Protein AF-A0A3N5V3F8-F1 (afdb_monomer_lite)

Radius of gyration: 26.57 Å; chains: 1; bounding box: 82×44×64 Å

Secondary structure (DSSP, 8-state):
-------------PPPPP-PPPPTTSPPSS--TT--HHHHHHSSS--HHHHHHHHHT-HHHHHHHHHH-PPP-HHHHHHHHHHHHHH-HHHHHHHEEEPPPBSTTSBPPPPPHHHHT-SS--HHHHHHHHHHHHHHHHTTTSEEE-HHHHHHHHHHHHH-

Structure (mmCIF, N/CA/C/O backbone):
data_AF-A0A3N5V3F8-F1
#
_entry.id   AF-A0A3N5V3F8-F1
#
loop_
_atom_site.group_PDB
_atom_site.id
_atom_site.type_symbol
_atom_site.label_atom_id
_atom_site.label_alt_id
_atom_site.label_comp_id
_atom_site.label_asym_id
_atom_site.label_entity_id
_atom_site.label_seq_id
_atom_site.pdbx_PDB_ins_code
_atom_site.Cartn_x
_atom_site.Cartn_y
_atom_site.Cartn_z
_atom_site.occupancy
_atom_site.B_iso_or_equiv
_atom_site.auth_seq_id
_atom_site.auth_comp_id
_atom_site.auth_asym_id
_atom_site.auth_atom_id
_atom_site.pdbx_PDB_model_num
ATOM 1 N N . MET A 1 1 ? 59.229 22.874 -29.370 1.00 43.41 1 MET A N 1
ATOM 2 C CA . MET A 1 1 ? 58.098 22.300 -30.135 1.00 43.41 1 MET A CA 1
ATOM 3 C C . MET A 1 1 ? 58.359 20.816 -30.329 1.00 43.41 1 MET A C 1
ATOM 5 O O . MET A 1 1 ? 59.390 20.480 -30.888 1.00 43.41 1 MET A O 1
ATOM 9 N N . GLY A 1 2 ? 57.500 19.938 -29.810 1.00 40.12 2 GLY A N 1
ATOM 10 C CA . GLY A 1 2 ? 57.683 18.487 -29.938 1.00 40.12 2 GLY A CA 1
ATOM 11 C C . GLY A 1 2 ? 56.744 17.704 -29.026 1.00 40.12 2 GLY A C 1
ATOM 12 O O . GLY A 1 2 ? 57.189 17.063 -28.080 1.00 40.12 2 GLY A O 1
ATOM 13 N N . SER A 1 3 ? 55.436 17.820 -29.268 1.00 47.38 3 SER A N 1
ATOM 14 C CA . SER A 1 3 ? 54.410 17.042 -28.568 1.00 47.38 3 SER A CA 1
ATOM 15 C C . SER A 1 3 ? 54.539 15.567 -28.960 1.00 47.38 3 SER A C 1
ATOM 17 O O . SER A 1 3 ? 54.379 15.223 -30.130 1.00 47.38 3 SER A O 1
ATOM 19 N N . LYS A 1 4 ? 54.851 14.687 -28.002 1.00 47.50 4 LYS A N 1
ATOM 20 C CA . LYS A 1 4 ? 54.784 13.234 -28.211 1.00 47.50 4 LYS A CA 1
ATOM 21 C C . LYS A 1 4 ? 53.318 12.806 -28.140 1.00 47.50 4 LYS A C 1
ATOM 23 O O . LYS A 1 4 ? 52.778 12.597 -27.055 1.00 47.50 4 LYS A O 1
ATOM 28 N N . ALA A 1 5 ? 52.682 12.691 -29.302 1.00 48.44 5 ALA A N 1
ATOM 29 C CA . ALA A 1 5 ? 51.372 12.073 -29.435 1.00 48.44 5 ALA A CA 1
ATOM 30 C C . ALA A 1 5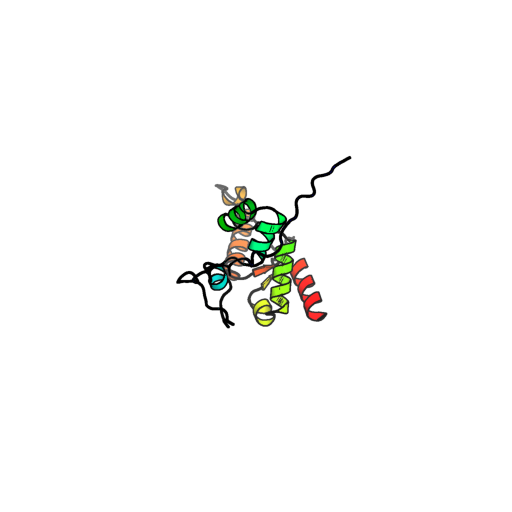 ? 51.466 10.591 -29.033 1.00 48.44 5 ALA A C 1
ATOM 32 O O . ALA A 1 5 ? 52.203 9.816 -29.642 1.00 48.44 5 ALA A O 1
ATOM 33 N N . ARG A 1 6 ? 50.735 10.197 -27.986 1.00 48.25 6 ARG A N 1
ATOM 34 C CA . ARG A 1 6 ? 50.491 8.786 -27.672 1.00 48.25 6 ARG A CA 1
ATOM 35 C C . ARG A 1 6 ? 49.487 8.258 -28.692 1.00 48.25 6 ARG A C 1
ATOM 37 O O . ARG A 1 6 ? 48.324 8.648 -28.655 1.00 48.25 6 ARG A O 1
ATOM 44 N N . SER A 1 7 ? 49.935 7.398 -29.601 1.00 43.69 7 SER A N 1
ATOM 45 C CA . SER A 1 7 ? 49.049 6.645 -30.483 1.00 43.69 7 SER A CA 1
ATOM 46 C C . SER A 1 7 ? 48.257 5.635 -29.650 1.00 43.69 7 SER A C 1
ATOM 48 O O . SER A 1 7 ? 48.820 4.785 -28.965 1.00 43.69 7 SER A O 1
ATOM 50 N N . TRP A 1 8 ? 46.932 5.741 -29.674 1.00 42.78 8 TRP A N 1
ATOM 51 C CA . TRP A 1 8 ? 46.052 4.683 -29.188 1.00 42.78 8 TRP A CA 1
ATOM 52 C C . TRP A 1 8 ? 45.801 3.727 -30.354 1.00 42.78 8 TRP A C 1
ATOM 54 O O . TRP A 1 8 ? 45.082 4.065 -31.291 1.00 42.78 8 TRP A O 1
ATOM 64 N N . SER A 1 9 ? 46.422 2.543 -30.332 1.00 50.03 9 SER A N 1
ATOM 65 C CA . SER A 1 9 ? 46.082 1.476 -31.274 1.00 50.03 9 SER A CA 1
ATOM 66 C C . SER A 1 9 ? 44.738 0.868 -30.868 1.00 50.03 9 SER A C 1
ATOM 68 O O . SER A 1 9 ? 44.652 0.063 -29.939 1.00 50.03 9 SER A O 1
ATOM 70 N N . SER A 1 10 ? 43.676 1.271 -31.556 1.00 56.19 10 SER A N 1
ATOM 71 C CA . SER A 1 10 ? 42.358 0.650 -31.447 1.00 56.19 10 SER A CA 1
ATOM 72 C C . SER A 1 10 ? 42.359 -0.674 -32.220 1.00 56.19 10 SER A C 1
ATOM 74 O O . SER A 1 10 ? 42.188 -0.671 -33.434 1.00 56.19 10 SER A O 1
ATOM 76 N N . SER A 1 11 ? 42.631 -1.800 -31.550 1.00 54.31 11 SER A N 1
ATOM 77 C CA . SER A 1 11 ? 42.382 -3.154 -32.094 1.00 54.31 11 SER A CA 1
ATOM 78 C C . SER A 1 11 ? 42.469 -4.282 -31.053 1.00 54.31 11 SER A C 1
ATOM 80 O O . SER A 1 11 ? 42.844 -5.405 -31.371 1.00 54.31 11 SER A O 1
ATOM 82 N N . ALA A 1 12 ? 42.079 -4.035 -29.801 1.00 53.12 12 ALA A N 1
ATOM 83 C CA . ALA A 1 12 ? 41.771 -5.133 -28.885 1.00 53.12 12 ALA A CA 1
ATOM 84 C C . ALA A 1 12 ? 40.254 -5.339 -28.887 1.00 53.12 12 ALA A C 1
ATOM 86 O O . ALA A 1 12 ? 39.516 -4.638 -28.194 1.00 53.12 12 ALA A O 1
ATOM 87 N N . SER A 1 13 ? 39.778 -6.278 -29.705 1.00 57.41 13 SER A N 1
ATOM 88 C CA . SER A 1 13 ? 38.433 -6.837 -29.578 1.00 57.41 13 SER A CA 1
ATOM 89 C C . SER A 1 13 ? 38.221 -7.233 -28.116 1.00 57.41 13 SER A C 1
ATOM 91 O O . SER A 1 13 ? 38.910 -8.129 -27.623 1.00 57.41 13 SER A O 1
ATOM 93 N N . ARG A 1 14 ? 37.317 -6.540 -27.403 1.00 58.69 14 ARG A N 1
ATOM 94 C CA . ARG A 1 14 ? 36.932 -6.932 -26.039 1.00 58.69 14 ARG A CA 1
ATOM 95 C C . ARG A 1 14 ? 36.552 -8.414 -26.100 1.00 58.69 14 ARG A C 1
ATOM 97 O O . ARG A 1 14 ? 35.743 -8.764 -26.963 1.00 58.69 14 ARG A O 1
ATOM 104 N N . PRO A 1 15 ? 37.122 -9.283 -25.246 1.00 57.19 15 PRO A N 1
ATOM 105 C CA . PRO A 1 15 ? 36.674 -10.664 -25.195 1.00 57.19 15 PRO A CA 1
ATOM 106 C C . PRO A 1 15 ? 35.159 -10.660 -24.957 1.00 57.19 15 PRO A C 1
ATOM 108 O O . PRO A 1 15 ? 34.680 -9.792 -24.211 1.00 57.19 15 PRO A O 1
ATOM 111 N N . PRO A 1 16 ? 34.394 -11.567 -25.594 1.00 57.66 16 PRO A N 1
ATOM 112 C CA . PRO A 1 16 ? 32.984 -11.704 -25.276 1.00 57.66 16 PRO A CA 1
ATOM 113 C C . PRO A 1 16 ? 32.891 -11.877 -23.765 1.00 57.66 16 PRO A C 1
ATOM 115 O O . PRO A 1 16 ? 33.546 -12.748 -23.188 1.00 57.66 16 PRO A O 1
ATOM 118 N N . SER A 1 17 ? 32.146 -10.981 -23.119 1.00 58.47 17 SER A N 1
ATOM 119 C CA . SER A 1 17 ? 31.874 -11.079 -21.691 1.00 58.47 17 SER A CA 1
ATOM 120 C C . SER A 1 17 ? 31.420 -12.507 -21.405 1.00 58.47 17 SER A C 1
ATOM 122 O O . SER A 1 17 ? 30.574 -13.002 -22.162 1.00 58.47 17 SER A O 1
ATOM 124 N N . PRO A 1 18 ? 31.966 -13.179 -20.375 1.00 52.62 18 PRO A N 1
ATOM 125 C CA . PRO A 1 18 ? 31.558 -14.539 -20.067 1.00 52.62 18 PRO A CA 1
ATOM 126 C C . PRO A 1 18 ? 30.036 -14.550 -19.972 1.00 52.62 18 PRO A C 1
ATOM 128 O O . PRO A 1 18 ? 29.457 -13.704 -19.283 1.00 52.62 18 PRO A O 1
ATOM 131 N N . ARG A 1 19 ? 29.387 -15.455 -20.720 1.00 56.12 19 ARG A N 1
ATOM 132 C CA . ARG A 1 19 ? 27.964 -15.734 -20.524 1.00 56.12 19 ARG A CA 1
ATOM 133 C C . ARG A 1 19 ? 27.828 -16.046 -19.042 1.00 56.12 19 ARG A C 1
ATOM 135 O O . ARG A 1 19 ? 28.340 -17.070 -18.597 1.00 56.12 19 ARG A O 1
ATOM 142 N N . ARG A 1 20 ? 27.234 -15.126 -18.276 1.00 59.34 20 ARG A N 1
ATOM 143 C CA . ARG A 1 20 ? 26.889 -15.400 -16.885 1.00 59.34 20 ARG A CA 1
ATOM 144 C C . ARG A 1 20 ? 26.013 -16.636 -16.943 1.00 59.34 20 ARG A C 1
ATOM 146 O O . ARG A 1 20 ? 24.973 -16.607 -17.599 1.00 59.34 20 ARG A O 1
ATOM 153 N N . THR A 1 21 ? 26.468 -17.724 -16.340 1.00 54.41 21 THR A N 1
ATOM 154 C CA . THR A 1 21 ? 25.582 -18.835 -16.030 1.00 54.41 21 THR A CA 1
ATOM 155 C C . THR A 1 21 ? 24.415 -18.219 -15.259 1.00 54.41 21 THR A C 1
ATOM 157 O O . THR A 1 21 ? 24.680 -17.499 -14.288 1.00 54.41 21 THR A O 1
ATOM 160 N N . PRO A 1 22 ? 23.156 -18.381 -15.711 1.00 57.03 22 PRO A N 1
ATOM 161 C CA . PRO A 1 22 ? 22.028 -17.962 -14.896 1.00 57.03 22 PRO A CA 1
ATOM 162 C C . PRO A 1 22 ? 22.186 -18.633 -13.532 1.00 57.03 22 PRO A C 1
ATOM 164 O O . PRO A 1 22 ? 22.604 -19.794 -13.456 1.00 57.03 22 PRO A O 1
ATOM 167 N N . MET A 1 23 ? 21.955 -17.880 -12.456 1.00 59.41 23 MET A N 1
ATOM 168 C CA . MET A 1 23 ? 21.925 -18.498 -11.135 1.00 59.41 23 MET A CA 1
ATOM 169 C C . MET A 1 23 ? 20.836 -19.581 -11.158 1.00 59.41 23 MET A C 1
ATOM 171 O O . MET A 1 23 ? 19.852 -19.411 -11.882 1.00 59.41 23 MET A O 1
ATOM 175 N N . PRO A 1 24 ? 21.022 -20.702 -10.439 1.00 60.44 24 PRO A N 1
ATOM 176 C CA . PRO A 1 24 ? 20.167 -21.885 -10.568 1.00 60.44 24 PRO A CA 1
ATOM 177 C C . PRO A 1 24 ? 18.666 -21.598 -10.390 1.00 60.44 24 PRO A C 1
ATOM 179 O O . PRO A 1 24 ? 17.855 -22.316 -10.963 1.00 60.44 24 PRO A O 1
ATOM 182 N N . ASP A 1 25 ? 18.318 -20.503 -9.706 1.00 73.75 25 ASP A N 1
ATOM 183 C CA . ASP A 1 25 ? 16.942 -20.128 -9.372 1.00 73.75 25 ASP A CA 1
ATOM 184 C C . ASP A 1 25 ? 16.411 -18.910 -10.161 1.00 73.75 25 ASP A C 1
ATOM 186 O O . ASP A 1 25 ? 15.338 -18.388 -9.861 1.00 73.75 25 ASP A O 1
ATOM 190 N N . THR A 1 26 ? 17.141 -18.404 -11.165 1.00 77.25 26 THR A N 1
ATOM 191 C CA . THR A 1 26 ? 16.640 -17.303 -12.007 1.00 77.25 26 THR A CA 1
ATOM 192 C C . THR A 1 26 ? 15.723 -17.849 -13.111 1.00 77.25 26 THR A C 1
ATOM 194 O O . THR A 1 26 ? 16.148 -18.737 -13.858 1.00 77.25 26 THR A O 1
ATOM 197 N N . PRO A 1 27 ? 14.498 -17.313 -13.284 1.00 83.06 27 PRO A N 1
ATOM 198 C CA . PRO A 1 27 ? 13.615 -17.737 -14.366 1.00 83.06 27 PRO A CA 1
ATOM 199 C C . PRO A 1 27 ? 14.264 -17.501 -15.735 1.00 83.06 27 PRO A C 1
ATOM 201 O O . PRO A 1 27 ? 14.967 -16.511 -15.955 1.00 83.06 27 PRO A O 1
ATOM 204 N N . GLN A 1 28 ? 14.021 -18.417 -16.675 1.00 86.38 28 GLN A N 1
ATOM 205 C CA . GLN A 1 28 ? 14.492 -18.275 -18.054 1.00 86.38 28 GLN A CA 1
ATOM 206 C C . GLN A 1 28 ? 13.816 -17.070 -18.735 1.00 86.38 28 GLN A C 1
ATOM 208 O O . GLN A 1 28 ? 12.691 -16.720 -18.380 1.00 86.38 28 GLN A O 1
ATOM 213 N N . PRO A 1 29 ? 14.435 -16.418 -19.730 1.00 87.75 29 PRO A N 1
ATOM 214 C CA . PRO A 1 29 ? 13.749 -15.382 -20.499 1.00 87.75 29 PRO A CA 1
ATOM 215 C C . PRO A 1 29 ? 12.454 -15.919 -21.132 1.00 87.75 29 PRO A C 1
ATOM 217 O O . PRO A 1 29 ? 12.482 -16.928 -21.834 1.00 87.75 29 PRO A O 1
ATOM 220 N N . GLY A 1 30 ? 11.324 -15.255 -20.887 1.00 88.56 30 GLY A N 1
ATOM 221 C CA . GLY A 1 30 ? 10.011 -15.699 -21.357 1.00 88.56 30 GLY A CA 1
ATOM 222 C C . GLY A 1 30 ? 8.864 -14.863 -20.791 1.00 88.56 30 GLY A C 1
ATOM 223 O O . GLY A 1 30 ? 9.085 -13.947 -20.000 1.00 88.56 30 GLY A O 1
ATOM 224 N N . ILE A 1 31 ? 7.641 -15.182 -21.215 1.00 89.81 31 ILE A N 1
ATOM 225 C CA . ILE A 1 31 ? 6.407 -14.589 -20.686 1.00 89.81 31 ILE A CA 1
ATOM 226 C C . ILE A 1 31 ? 5.819 -15.566 -19.667 1.00 89.81 31 ILE A C 1
ATOM 228 O O . ILE A 1 31 ? 5.571 -16.724 -20.001 1.00 89.81 31 ILE A O 1
ATOM 232 N N . TYR A 1 32 ? 5.589 -15.090 -18.444 1.00 89.38 32 TYR A N 1
ATOM 233 C CA . TYR A 1 32 ? 5.055 -15.874 -17.329 1.00 89.38 32 TYR A CA 1
ATOM 234 C C . TYR A 1 32 ? 3.643 -15.383 -16.977 1.00 89.38 32 TYR A C 1
ATOM 236 O O . TYR A 1 32 ? 3.504 -14.487 -16.142 1.00 89.38 32 TYR A O 1
ATOM 244 N N . PRO A 1 33 ? 2.588 -15.895 -17.637 1.00 90.38 33 PRO A N 1
ATOM 245 C CA . PRO A 1 33 ? 1.223 -15.462 -17.359 1.00 90.38 33 PRO A CA 1
ATOM 246 C C . PRO A 1 33 ? 0.789 -15.895 -15.953 1.00 90.38 33 PRO A C 1
ATOM 248 O O . PRO A 1 33 ? 1.136 -16.983 -15.500 1.00 90.38 33 PRO A O 1
ATOM 251 N N . GLY A 1 34 ? 0.009 -15.050 -15.276 1.00 87.00 34 GLY A N 1
ATOM 252 C CA . GLY A 1 34 ? -0.552 -15.356 -13.955 1.00 87.00 34 GLY A CA 1
ATOM 253 C C . GLY A 1 34 ? 0.443 -15.303 -12.790 1.00 87.00 34 GLY A C 1
ATOM 254 O O . GLY A 1 34 ? 0.093 -15.720 -11.691 1.00 87.00 34 GLY A O 1
ATOM 255 N N . MET A 1 35 ? 1.664 -14.801 -13.002 1.00 88.81 35 MET A N 1
ATOM 256 C CA . MET A 1 35 ? 2.605 -14.536 -11.913 1.00 88.81 35 MET A CA 1
ATOM 257 C C . MET A 1 35 ? 2.036 -13.454 -10.992 1.00 88.81 35 MET A C 1
ATOM 259 O O . MET A 1 35 ? 1.718 -12.355 -11.452 1.00 88.81 35 MET A O 1
ATOM 263 N N . SER A 1 36 ? 1.924 -13.755 -9.698 1.00 87.00 36 SER A N 1
ATOM 264 C CA . SER A 1 36 ? 1.523 -12.750 -8.717 1.00 87.00 36 SER A CA 1
ATOM 265 C C . SER A 1 36 ? 2.625 -11.699 -8.546 1.00 87.00 36 SER A C 1
ATOM 267 O O . SER A 1 36 ? 3.807 -11.956 -8.793 1.00 87.00 36 SER A O 1
ATOM 269 N N . PHE A 1 37 ? 2.262 -10.496 -8.096 1.00 82.44 37 PHE A N 1
ATOM 270 C CA . PHE A 1 37 ? 3.259 -9.461 -7.815 1.00 82.44 37 PHE A CA 1
ATOM 271 C C . PHE A 1 37 ? 4.222 -9.869 -6.685 1.00 82.44 37 PHE A C 1
ATOM 273 O O . PHE A 1 37 ? 5.396 -9.498 -6.711 1.00 82.44 37 PHE A O 1
ATOM 280 N N . GLU A 1 38 ? 3.749 -10.661 -5.719 1.00 85.19 38 GLU A N 1
ATOM 281 C CA . GLU A 1 38 ? 4.576 -11.218 -4.645 1.00 85.19 38 GLU A CA 1
ATOM 282 C C . GLU A 1 38 ? 5.638 -12.174 -5.203 1.00 85.19 38 GLU A C 1
ATOM 284 O O . GLU A 1 38 ? 6.827 -11.990 -4.931 1.00 85.19 38 GLU A O 1
ATOM 289 N N . ASP A 1 39 ? 5.239 -13.106 -6.073 1.00 89.06 39 ASP A N 1
ATOM 290 C CA . ASP A 1 39 ? 6.166 -14.030 -6.738 1.00 89.06 39 ASP A CA 1
ATOM 291 C C . ASP A 1 39 ? 7.179 -13.278 -7.609 1.00 89.06 39 ASP A C 1
ATOM 293 O O . ASP A 1 39 ? 8.376 -13.565 -7.569 1.00 89.06 39 ASP A O 1
ATOM 297 N N . TYR A 1 40 ? 6.717 -12.270 -8.359 1.00 87.44 40 TYR A N 1
ATOM 298 C CA . TYR A 1 40 ? 7.580 -11.401 -9.163 1.00 87.44 40 TYR A CA 1
ATOM 299 C C . TYR A 1 40 ? 8.655 -10.720 -8.309 1.00 87.44 40 TYR A C 1
ATOM 301 O O . TYR A 1 40 ? 9.826 -10.657 -8.692 1.00 87.44 40 TYR A O 1
ATOM 309 N N . ARG A 1 41 ? 8.272 -10.223 -7.129 1.00 84.50 41 ARG A N 1
ATOM 310 C CA . ARG A 1 41 ? 9.184 -9.573 -6.186 1.00 84.50 41 ARG A CA 1
ATOM 311 C C . ARG A 1 41 ? 10.135 -10.537 -5.483 1.00 84.50 41 ARG A C 1
ATOM 313 O O . ARG A 1 41 ? 11.192 -10.091 -5.039 1.00 84.50 41 ARG A O 1
ATOM 320 N N . ALA A 1 42 ? 9.766 -11.808 -5.363 1.00 85.94 42 ALA A N 1
ATOM 321 C CA . ALA A 1 42 ? 10.585 -12.844 -4.742 1.00 85.94 42 ALA A CA 1
ATOM 322 C C . ALA A 1 42 ? 11.688 -13.383 -5.669 1.00 85.94 42 ALA A C 1
ATOM 324 O O . ALA A 1 42 ? 12.586 -14.090 -5.208 1.00 85.94 42 ALA A O 1
ATOM 325 N N . LEU A 1 43 ? 11.646 -13.055 -6.967 1.00 88.12 43 LEU A N 1
ATOM 326 C CA . LEU A 1 43 ? 12.655 -13.503 -7.920 1.00 88.12 43 LEU A CA 1
ATOM 327 C C . LEU A 1 43 ? 14.066 -13.059 -7.490 1.00 88.12 43 LEU A C 1
ATOM 329 O O . LEU A 1 43 ? 14.253 -11.902 -7.104 1.00 88.12 43 LEU A O 1
ATOM 333 N N . PRO A 1 44 ? 15.095 -13.920 -7.635 1.00 87.06 44 PRO A N 1
ATOM 334 C CA . PRO A 1 44 ? 16.491 -13.571 -7.366 1.00 87.06 44 PRO A CA 1
ATOM 335 C C . PRO A 1 44 ? 17.071 -12.711 -8.507 1.00 87.06 44 PRO A C 1
ATOM 337 O O . PRO A 1 44 ? 18.085 -13.043 -9.124 1.00 87.06 44 PRO A O 1
ATOM 340 N N . ALA A 1 45 ? 16.383 -11.617 -8.831 1.00 86.88 45 ALA A N 1
ATOM 341 C CA . ALA A 1 45 ? 16.669 -10.689 -9.912 1.00 86.88 45 ALA A CA 1
ATOM 342 C C . ALA A 1 45 ? 16.439 -9.241 -9.450 1.00 86.88 45 ALA A C 1
ATOM 344 O O . ALA A 1 45 ? 15.788 -8.976 -8.443 1.00 86.88 45 ALA A O 1
ATOM 345 N N . ILE A 1 46 ? 16.990 -8.288 -10.201 1.00 88.62 46 ILE A N 1
ATOM 346 C CA . ILE A 1 46 ? 16.835 -6.858 -9.928 1.00 88.62 46 ILE A CA 1
ATOM 347 C C . ILE A 1 46 ? 15.854 -6.275 -10.945 1.00 88.62 46 ILE A C 1
ATOM 349 O O . ILE A 1 46 ? 16.043 -6.439 -12.151 1.00 88.62 46 ILE A O 1
ATOM 353 N N . ASN A 1 47 ? 14.814 -5.595 -10.460 1.00 89.62 47 ASN A N 1
ATOM 354 C CA . ASN A 1 47 ? 13.831 -4.938 -11.317 1.00 89.62 47 ASN A CA 1
ATOM 355 C C . ASN A 1 47 ? 14.353 -3.597 -11.869 1.00 89.62 47 ASN A C 1
ATOM 357 O O . ASN A 1 47 ? 15.403 -3.084 -11.468 1.00 89.62 47 ASN A O 1
ATOM 361 N N . TRP A 1 48 ? 13.601 -3.018 -12.806 1.00 91.44 48 TRP A N 1
ATOM 362 C CA . TRP A 1 48 ? 13.979 -1.760 -13.449 1.00 91.44 48 TRP A CA 1
ATOM 363 C C . TRP A 1 48 ? 14.114 -0.596 -12.456 1.00 91.44 48 TRP A C 1
ATOM 365 O O . TRP A 1 48 ? 15.096 0.139 -12.531 1.00 91.44 48 TRP A O 1
ATOM 375 N N . HIS A 1 49 ? 13.186 -0.457 -11.502 1.00 89.75 49 HIS A N 1
ATOM 376 C CA . HIS A 1 49 ? 13.205 0.625 -10.507 1.00 89.75 49 HIS A CA 1
ATOM 377 C C . HIS A 1 49 ? 14.476 0.587 -9.654 1.00 89.75 49 HIS A C 1
ATOM 379 O O . HIS A 1 49 ? 15.136 1.605 -9.464 1.00 89.75 49 HIS A O 1
ATOM 385 N N . THR A 1 50 ? 14.890 -0.600 -9.211 1.00 92.00 50 THR A N 1
ATOM 386 C CA . THR A 1 50 ? 16.135 -0.767 -8.460 1.00 92.00 50 THR A CA 1
ATOM 387 C C . THR A 1 50 ? 17.358 -0.411 -9.311 1.00 92.00 50 THR A C 1
ATOM 389 O O . THR A 1 50 ? 18.244 0.287 -8.821 1.00 92.00 50 THR A O 1
ATOM 392 N N . LEU A 1 51 ? 17.416 -0.819 -10.587 1.00 94.31 51 LEU A N 1
ATOM 393 C CA . LEU A 1 51 ? 18.508 -0.418 -11.493 1.00 94.31 51 LEU A CA 1
ATOM 394 C C . LEU A 1 51 ? 18.545 1.098 -11.711 1.00 94.31 51 LEU A C 1
ATOM 396 O O . LEU A 1 51 ? 19.623 1.694 -11.725 1.00 94.31 51 LEU A O 1
ATOM 400 N N . TRP A 1 52 ? 17.376 1.717 -11.865 1.00 95.12 52 TRP A N 1
ATOM 401 C CA . TRP A 1 52 ? 17.241 3.160 -11.996 1.00 95.12 52 TRP A CA 1
ATOM 402 C C . TRP A 1 52 ? 17.732 3.874 -10.732 1.00 95.12 52 TRP A C 1
ATOM 404 O O . TRP A 1 52 ? 18.582 4.754 -10.833 1.00 95.12 52 TRP A O 1
ATOM 414 N N . ARG A 1 53 ? 17.338 3.419 -9.535 1.00 94.31 53 ARG A N 1
ATOM 415 C CA . ARG A 1 53 ? 17.829 3.964 -8.257 1.00 94.31 53 ARG A CA 1
ATOM 416 C C . ARG A 1 53 ? 19.348 3.847 -8.116 1.00 94.31 53 ARG A C 1
ATOM 418 O O . ARG A 1 53 ? 20.002 4.793 -7.681 1.00 94.31 53 ARG A O 1
ATOM 425 N N . MET A 1 54 ? 19.923 2.705 -8.508 1.00 95.50 54 MET A N 1
ATOM 426 C CA . MET A 1 54 ? 21.379 2.510 -8.509 1.00 95.50 54 MET A CA 1
ATOM 427 C C . MET A 1 54 ? 22.092 3.502 -9.433 1.00 95.50 54 MET A C 1
ATOM 429 O O . MET A 1 54 ? 23.199 3.936 -9.111 1.00 95.50 54 MET A O 1
ATOM 433 N N . ARG A 1 55 ? 21.477 3.820 -10.579 1.00 96.31 55 ARG A N 1
ATOM 434 C CA . ARG A 1 55 ? 22.017 4.734 -11.590 1.00 96.31 55 ARG A CA 1
ATOM 435 C C . ARG A 1 55 ? 21.898 6.200 -11.177 1.00 96.31 55 ARG A C 1
ATOM 437 O O . ARG A 1 55 ? 22.872 6.926 -11.340 1.00 96.31 55 ARG A O 1
ATOM 444 N N . GLU A 1 56 ? 20.726 6.627 -10.713 1.00 96.81 56 GLU A N 1
ATOM 445 C CA . GLU A 1 56 ? 20.437 8.044 -10.455 1.00 96.81 56 GLU A CA 1
ATOM 446 C C . GLU A 1 56 ? 20.969 8.535 -9.107 1.00 96.81 56 GLU A C 1
ATOM 448 O O . GLU A 1 56 ? 21.375 9.688 -8.997 1.00 96.81 56 GLU A O 1
ATOM 453 N N . GLU A 1 57 ? 20.993 7.676 -8.085 1.00 94.25 57 GLU A N 1
ATOM 454 C CA . GLU A 1 57 ? 21.442 8.058 -6.744 1.00 94.25 57 GLU A CA 1
ATOM 455 C C . GLU A 1 57 ? 22.732 7.337 -6.366 1.00 94.25 57 GLU A C 1
ATOM 457 O O . GLU A 1 57 ? 23.820 7.907 -6.435 1.00 94.25 57 GLU A O 1
ATOM 462 N N . SER A 1 58 ? 22.624 6.078 -5.936 1.00 96.50 58 SER A N 1
ATOM 463 C CA . SER A 1 58 ? 23.772 5.202 -5.713 1.00 96.50 58 SER A CA 1
ATOM 464 C C . SER A 1 58 ? 23.337 3.759 -5.433 1.00 96.50 58 SER A C 1
ATOM 466 O O . SER A 1 58 ? 22.210 3.515 -4.988 1.00 96.50 58 SER A O 1
ATOM 468 N N . PRO A 1 59 ? 24.254 2.781 -5.571 1.00 95.56 59 PRO A N 1
ATOM 469 C CA . PRO A 1 59 ? 24.011 1.413 -5.119 1.00 95.56 59 PRO A CA 1
ATOM 470 C C . PRO A 1 59 ? 23.646 1.298 -3.633 1.00 95.56 59 PRO A C 1
ATOM 472 O O . PRO A 1 59 ? 22.907 0.393 -3.257 1.00 95.56 59 PRO A O 1
ATOM 475 N N . ALA A 1 60 ? 24.127 2.218 -2.789 1.00 96.75 60 ALA A N 1
ATOM 476 C CA . ALA A 1 60 ? 23.806 2.226 -1.364 1.00 96.75 60 ALA A CA 1
ATOM 477 C C . ALA A 1 60 ? 22.340 2.614 -1.100 1.00 96.75 60 ALA A C 1
ATOM 479 O O . ALA A 1 60 ? 21.702 1.983 -0.262 1.00 96.75 60 ALA A O 1
ATOM 480 N N . HIS A 1 61 ? 21.788 3.585 -1.839 1.00 94.50 61 HIS A N 1
ATOM 481 C CA . HIS A 1 61 ? 20.366 3.946 -1.737 1.00 94.50 61 HIS A CA 1
ATOM 482 C C . HIS A 1 61 ? 19.467 2.799 -2.197 1.00 94.50 61 HIS A C 1
ATOM 484 O O . HIS A 1 61 ? 18.514 2.448 -1.507 1.00 94.50 61 HIS A O 1
ATOM 490 N N . ALA A 1 62 ? 19.819 2.158 -3.315 1.00 93.62 62 ALA A N 1
ATOM 491 C CA . ALA A 1 62 ? 19.092 0.990 -3.802 1.00 93.62 62 ALA A CA 1
ATOM 492 C C . ALA A 1 62 ? 19.112 -0.165 -2.785 1.00 93.62 62 ALA A C 1
ATOM 494 O O . ALA A 1 62 ? 18.068 -0.748 -2.507 1.00 93.62 62 ALA A O 1
ATOM 495 N N . LEU A 1 63 ? 20.271 -0.462 -2.182 1.00 92.75 63 LEU A N 1
ATOM 496 C CA . LEU A 1 63 ? 20.378 -1.485 -1.138 1.00 92.75 63 LEU A CA 1
ATOM 497 C C . LEU A 1 63 ? 19.533 -1.136 0.096 1.00 92.75 63 LEU A C 1
ATOM 499 O O . LEU A 1 63 ? 18.860 -2.007 0.643 1.00 92.75 63 LEU A O 1
ATOM 503 N N . TYR A 1 64 ? 19.549 0.130 0.519 1.00 94.50 64 TYR A N 1
ATOM 504 C CA . TYR A 1 64 ? 18.746 0.597 1.645 1.00 94.50 64 TYR A CA 1
ATOM 505 C C . TYR A 1 64 ? 17.246 0.416 1.380 1.00 94.50 64 TYR A C 1
ATOM 507 O O . TYR A 1 64 ? 16.554 -0.169 2.212 1.00 94.50 64 TYR A O 1
ATOM 515 N N . GLU A 1 65 ? 16.758 0.837 0.209 1.00 92.19 65 GLU A N 1
ATOM 516 C CA . GLU A 1 65 ? 15.355 0.688 -0.204 1.00 92.19 65 GLU A CA 1
ATOM 517 C C . GLU A 1 65 ? 14.943 -0.790 -0.313 1.00 92.19 65 GLU A C 1
ATOM 519 O O . GLU A 1 65 ? 13.857 -1.162 0.121 1.00 92.19 65 GLU A O 1
ATOM 524 N N . MET A 1 66 ? 15.823 -1.672 -0.802 1.00 88.56 66 MET A N 1
ATOM 525 C CA . MET A 1 66 ? 15.555 -3.118 -0.839 1.00 88.56 66 MET A CA 1
ATOM 526 C C . MET A 1 66 ? 15.389 -3.733 0.558 1.00 88.56 66 MET A C 1
ATOM 528 O O . MET A 1 66 ? 14.606 -4.664 0.724 1.00 88.56 66 MET A O 1
ATOM 532 N N . GLN A 1 67 ? 16.124 -3.233 1.554 1.00 91.25 67 GLN A N 1
ATOM 533 C CA . GLN A 1 67 ? 16.109 -3.763 2.922 1.00 91.25 67 GLN A CA 1
ATOM 534 C C . GLN A 1 67 ? 15.003 -3.165 3.799 1.00 91.25 67 GLN A C 1
ATOM 536 O O . GLN A 1 67 ? 14.514 -3.839 4.701 1.00 91.25 67 GLN A O 1
ATOM 541 N N . HIS A 1 68 ? 14.624 -1.910 3.554 1.00 91.56 68 HIS A N 1
ATOM 542 C CA . HIS A 1 68 ? 13.717 -1.151 4.426 1.00 91.56 68 HIS A CA 1
ATOM 543 C C . HIS A 1 68 ? 12.384 -0.805 3.753 1.00 91.56 68 HIS A C 1
ATOM 545 O O . HIS A 1 68 ? 11.480 -0.291 4.409 1.00 91.56 68 HIS A O 1
ATOM 551 N N . GLY A 1 69 ? 12.249 -1.098 2.459 1.00 87.19 69 GLY A N 1
ATOM 552 C CA . GLY A 1 69 ? 11.112 -0.695 1.647 1.00 87.19 69 GLY A CA 1
ATOM 553 C C . GLY A 1 69 ? 11.160 0.777 1.240 1.00 87.19 69 GLY A C 1
ATOM 554 O O . GLY A 1 69 ? 12.046 1.548 1.620 1.00 87.19 69 GLY A O 1
ATOM 555 N N . THR A 1 70 ? 10.170 1.163 0.444 1.00 85.19 70 THR A N 1
ATOM 556 C CA . THR A 1 70 ? 9.954 2.544 0.011 1.00 85.19 70 THR A CA 1
ATOM 557 C C . THR A 1 70 ? 8.882 3.172 0.889 1.00 85.19 70 THR A C 1
ATOM 559 O O . THR A 1 70 ? 7.879 2.535 1.213 1.00 85.19 70 THR A O 1
ATOM 562 N N . LYS A 1 71 ? 9.063 4.441 1.261 1.00 85.94 71 LYS A N 1
ATOM 563 C CA . LYS A 1 71 ? 8.005 5.196 1.930 1.00 85.94 71 LYS A CA 1
ATOM 564 C C . LYS A 1 71 ? 6.886 5.477 0.929 1.00 85.94 71 LYS A C 1
ATOM 566 O O . LYS A 1 71 ? 7.113 6.156 -0.071 1.00 85.94 71 LYS A O 1
ATOM 571 N N . GLU A 1 72 ? 5.687 5.002 1.229 1.00 85.44 72 GLU A N 1
ATOM 572 C CA . GLU A 1 72 ? 4.502 5.354 0.456 1.00 85.44 72 GLU A CA 1
ATOM 573 C C . GLU A 1 72 ? 4.201 6.853 0.603 1.00 85.44 72 GLU A C 1
ATOM 575 O O . GLU A 1 72 ? 4.266 7.429 1.695 1.00 85.44 72 GLU A O 1
ATOM 580 N N . THR A 1 73 ? 3.931 7.504 -0.525 1.00 90.94 73 THR A N 1
ATOM 581 C CA . THR A 1 73 ? 3.536 8.915 -0.587 1.00 90.94 73 THR A CA 1
ATOM 582 C C . THR A 1 73 ? 2.132 9.010 -1.163 1.00 90.94 73 THR A C 1
ATOM 584 O O . THR A 1 73 ? 1.711 8.113 -1.886 1.00 90.94 73 THR A O 1
ATOM 587 N N . GLU A 1 74 ? 1.419 10.107 -0.896 1.00 88.75 74 GLU A N 1
ATOM 588 C CA . GLU A 1 74 ? 0.057 10.295 -1.423 1.00 88.75 74 GLU A CA 1
ATOM 589 C C . GLU A 1 74 ? 0.016 10.227 -2.958 1.00 88.75 74 GLU A C 1
ATOM 591 O O . GLU A 1 74 ? -0.893 9.634 -3.526 1.00 88.75 74 GLU A O 1
ATOM 596 N N . ALA A 1 75 ? 1.045 10.751 -3.632 1.00 90.31 75 ALA A N 1
ATOM 597 C CA . ALA A 1 75 ? 1.157 10.676 -5.087 1.00 90.31 75 ALA A CA 1
ATOM 598 C C . ALA A 1 75 ? 1.360 9.237 -5.595 1.00 90.31 75 ALA A C 1
ATOM 600 O O . ALA A 1 75 ? 0.776 8.865 -6.610 1.00 90.31 75 ALA A O 1
ATOM 601 N N . LEU A 1 76 ? 2.164 8.425 -4.894 1.00 91.12 76 LEU A N 1
ATOM 602 C CA . LEU A 1 76 ? 2.342 7.009 -5.237 1.00 91.12 76 LEU A CA 1
ATOM 603 C C . LEU A 1 76 ? 1.056 6.215 -4.992 1.00 91.12 76 LEU A C 1
ATOM 605 O O . LEU A 1 76 ? 0.682 5.417 -5.841 1.00 91.12 76 LEU A O 1
ATOM 609 N N . ALA A 1 77 ? 0.361 6.471 -3.881 1.00 90.50 77 ALA A N 1
ATOM 610 C CA . ALA A 1 77 ? -0.913 5.825 -3.577 1.00 90.50 77 ALA A CA 1
ATOM 611 C C . ALA A 1 77 ? -1.976 6.143 -4.644 1.00 90.50 77 ALA A C 1
ATOM 613 O O . ALA A 1 77 ? -2.628 5.234 -5.152 1.00 90.50 77 ALA A O 1
ATOM 614 N N . PHE A 1 78 ? -2.097 7.413 -5.047 1.00 93.50 78 PHE A N 1
ATOM 615 C CA . PHE A 1 78 ? -3.001 7.826 -6.123 1.00 93.50 78 PHE A CA 1
ATOM 616 C C . PHE A 1 78 ? -2.637 7.193 -7.478 1.00 93.50 78 PHE A C 1
ATOM 618 O O . PHE A 1 78 ? -3.521 6.752 -8.213 1.00 93.50 78 PHE A O 1
ATOM 625 N N . GLY A 1 79 ? -1.342 7.113 -7.806 1.00 92.75 79 GLY A N 1
ATOM 626 C CA . GLY A 1 79 ? -0.865 6.432 -9.012 1.00 92.75 79 GLY A CA 1
ATO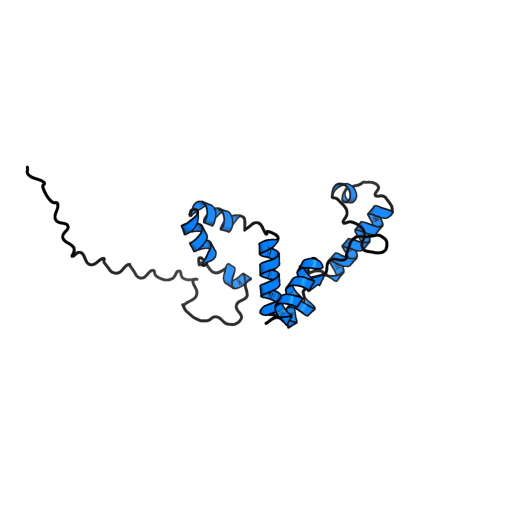M 627 C C . GLY A 1 79 ? -1.259 4.954 -9.030 1.00 92.75 79 GLY A C 1
ATOM 628 O O . GLY A 1 79 ? -1.896 4.509 -9.979 1.00 92.75 79 GLY A O 1
ATOM 629 N N . SER A 1 80 ? -0.988 4.231 -7.940 1.00 91.56 80 SER A N 1
ATOM 630 C CA . SER A 1 80 ? -1.384 2.825 -7.783 1.00 91.56 80 SER A CA 1
ATOM 631 C C . SER A 1 80 ? -2.897 2.625 -7.897 1.00 91.56 80 SER A C 1
ATOM 633 O O . SER A 1 80 ? -3.349 1.656 -8.498 1.00 91.56 80 SER A O 1
ATOM 635 N N . LEU A 1 81 ? -3.691 3.547 -7.345 1.00 93.88 81 LEU A N 1
ATOM 636 C CA . LEU A 1 81 ? -5.149 3.510 -7.447 1.00 93.88 81 LEU A CA 1
ATOM 637 C C . LEU A 1 81 ? -5.631 3.707 -8.893 1.00 93.88 81 LEU A C 1
ATOM 639 O O . LEU A 1 81 ? -6.574 3.049 -9.328 1.00 93.88 81 LEU A O 1
ATOM 643 N N . THR A 1 82 ? -4.967 4.596 -9.633 1.00 94.88 82 THR A N 1
ATOM 644 C CA . THR A 1 82 ? -5.256 4.852 -11.050 1.00 94.88 82 THR A CA 1
ATOM 645 C C . THR A 1 82 ? -4.925 3.628 -11.905 1.00 94.88 82 THR A C 1
ATOM 647 O O . THR A 1 82 ? -5.731 3.225 -12.740 1.00 94.88 82 THR A O 1
ATOM 650 N N . ASP A 1 83 ? -3.777 2.990 -11.664 1.00 93.94 83 ASP A N 1
ATOM 651 C CA . ASP A 1 83 ? -3.425 1.733 -12.330 1.00 93.94 83 ASP A CA 1
ATOM 652 C C . ASP A 1 83 ? -4.456 0.642 -12.014 1.00 93.94 83 ASP A C 1
ATOM 654 O O . ASP A 1 83 ? -4.870 -0.101 -12.904 1.00 93.94 83 ASP A O 1
ATOM 658 N N . PHE A 1 84 ? -4.921 0.572 -10.764 1.00 93.94 84 PHE A N 1
ATOM 659 C CA . PHE A 1 84 ? -5.877 -0.443 -10.339 1.00 93.94 84 PHE A CA 1
ATOM 660 C C . PHE A 1 84 ? -7.238 -0.304 -11.034 1.00 93.94 84 PHE A C 1
ATOM 662 O O . PHE A 1 84 ? -7.748 -1.296 -11.554 1.00 93.94 84 PHE A O 1
ATOM 669 N N . ILE A 1 85 ? -7.800 0.910 -11.114 1.00 95.06 85 ILE A N 1
ATOM 670 C CA . ILE A 1 85 ? -9.090 1.111 -11.792 1.00 95.06 85 ILE A CA 1
ATOM 671 C C . ILE A 1 85 ? -8.998 0.860 -13.302 1.00 95.06 85 ILE A C 1
ATOM 673 O O . ILE A 1 85 ? -9.914 0.293 -13.884 1.00 95.06 85 ILE A O 1
ATOM 677 N N . LEU A 1 86 ? -7.886 1.234 -13.945 1.00 94.69 86 LEU A N 1
ATOM 678 C CA . LEU A 1 86 ? -7.747 1.115 -15.399 1.00 94.69 86 LEU A CA 1
ATOM 679 C C . LEU A 1 86 ? -7.435 -0.313 -15.849 1.00 94.69 86 LEU A C 1
ATOM 681 O O . LEU A 1 86 ? -7.934 -0.763 -16.880 1.00 94.69 86 LEU A O 1
ATOM 685 N N . LEU A 1 87 ? -6.577 -1.019 -15.111 1.00 93.19 87 LEU A N 1
ATOM 686 C CA . LEU A 1 87 ? -6.139 -2.362 -15.487 1.00 93.19 87 LEU A CA 1
ATOM 687 C C . LEU A 1 87 ? -7.106 -3.439 -14.993 1.00 93.19 87 LEU A C 1
ATOM 689 O O . LEU A 1 87 ? -7.229 -4.489 -15.626 1.00 93.19 87 LEU A O 1
ATOM 693 N N . GLU A 1 88 ? -7.786 -3.194 -13.871 1.00 91.62 88 GLU A N 1
ATOM 694 C CA . GLU A 1 88 ? -8.602 -4.193 -13.183 1.00 91.62 88 GLU A CA 1
ATOM 695 C C . GLU A 1 88 ? -9.932 -3.620 -12.637 1.00 91.62 88 GLU A C 1
ATOM 697 O O . GLU A 1 88 ? -10.265 -3.842 -11.468 1.00 91.62 88 GLU A O 1
ATOM 702 N N . PRO A 1 89 ? -10.758 -2.947 -13.465 1.00 91.56 89 PRO A N 1
ATOM 703 C CA . PRO A 1 89 ? -11.957 -2.229 -13.004 1.00 91.56 89 PRO A CA 1
ATOM 704 C C . PRO A 1 89 ? -12.945 -3.124 -12.238 1.00 91.56 89 PRO A C 1
ATOM 706 O O . PRO A 1 89 ? -13.464 -2.753 -11.189 1.00 91.56 89 PRO A O 1
ATOM 709 N N . GLY A 1 90 ? -13.145 -4.367 -12.689 1.00 91.50 90 GLY A N 1
ATOM 710 C CA . GLY A 1 90 ? -14.042 -5.306 -12.008 1.00 91.50 90 GLY A CA 1
ATOM 711 C C . GLY A 1 90 ? -13.562 -5.740 -10.616 1.00 91.50 90 GLY A C 1
ATOM 712 O O . GLY A 1 90 ? -14.391 -6.065 -9.766 1.00 91.50 90 GLY A O 1
ATOM 713 N N . ARG A 1 91 ? -12.242 -5.753 -10.366 1.00 91.56 91 ARG A N 1
ATOM 714 C CA . ARG A 1 91 ? -11.678 -5.990 -9.025 1.00 91.56 91 ARG A CA 1
ATOM 715 C C . ARG A 1 91 ? -11.746 -4.727 -8.183 1.00 91.56 91 ARG A C 1
ATOM 717 O O . ARG A 1 91 ? -12.070 -4.811 -7.002 1.00 91.56 91 ARG A O 1
ATOM 724 N N . PHE A 1 92 ? -11.505 -3.572 -8.796 1.00 92.44 92 PHE A N 1
ATOM 725 C CA . PHE A 1 92 ? -11.603 -2.276 -8.139 1.00 92.44 92 PHE A CA 1
ATOM 726 C C . PHE A 1 92 ? -12.966 -2.084 -7.462 1.00 92.44 92 PHE A C 1
ATOM 728 O O . PHE A 1 92 ? -13.011 -1.805 -6.268 1.00 92.44 92 PHE A O 1
ATOM 735 N N . GLU A 1 93 ? -14.073 -2.344 -8.163 1.00 89.38 93 GLU A N 1
ATOM 736 C CA . GLU A 1 93 ? -15.431 -2.218 -7.602 1.00 89.38 93 GLU A CA 1
ATOM 737 C C . GLU A 1 93 ? -15.694 -3.122 -6.379 1.00 89.38 93 GLU A C 1
ATOM 739 O O . GLU A 1 93 ? -16.540 -2.814 -5.538 1.00 89.38 93 GLU A O 1
ATOM 744 N N . GLN A 1 94 ? -14.987 -4.251 -6.269 1.00 90.31 94 GLN A N 1
ATOM 745 C CA . GLN A 1 94 ? -15.172 -5.234 -5.194 1.00 90.31 94 GLN A CA 1
ATOM 746 C C . GLN A 1 94 ? -14.236 -4.984 -4.005 1.00 90.31 94 GLN A C 1
ATOM 748 O O . GLN A 1 94 ? -14.611 -5.204 -2.846 1.00 90.31 94 GLN A O 1
ATOM 753 N N . GLU A 1 95 ? -13.007 -4.560 -4.300 1.00 92.31 95 GLU A N 1
ATOM 754 C CA . GLU A 1 95 ? -11.898 -4.485 -3.351 1.00 92.31 95 GLU A CA 1
ATOM 755 C C . GLU A 1 95 ? -11.645 -3.062 -2.842 1.00 92.31 95 GLU A C 1
ATOM 757 O O . GLU A 1 95 ? -11.106 -2.919 -1.747 1.00 92.31 95 GLU A O 1
ATOM 762 N N . ALA A 1 96 ? -12.039 -2.013 -3.569 1.00 92.50 96 ALA A N 1
ATOM 763 C CA . ALA A 1 96 ? -11.904 -0.637 -3.105 1.00 92.50 96 ALA A CA 1
ATOM 764 C C . ALA A 1 96 ? -13.065 -0.251 -2.177 1.00 92.50 96 ALA A C 1
ATOM 766 O O . ALA A 1 96 ? -14.238 -0.489 -2.465 1.00 92.50 96 ALA A O 1
ATOM 767 N N . VAL A 1 97 ? -12.745 0.377 -1.047 1.00 93.88 97 VAL A N 1
ATOM 768 C CA . VAL A 1 97 ? -13.730 0.951 -0.128 1.00 93.88 97 VAL A CA 1
ATOM 769 C C . VAL A 1 97 ? -13.383 2.397 0.175 1.00 93.88 97 VAL A C 1
ATOM 771 O O . VAL A 1 97 ? -12.248 2.727 0.513 1.00 93.88 97 VAL A O 1
ATOM 774 N N . VAL A 1 98 ? -14.381 3.269 0.085 1.00 92.38 98 VAL A N 1
ATOM 775 C CA . VAL A 1 98 ? -1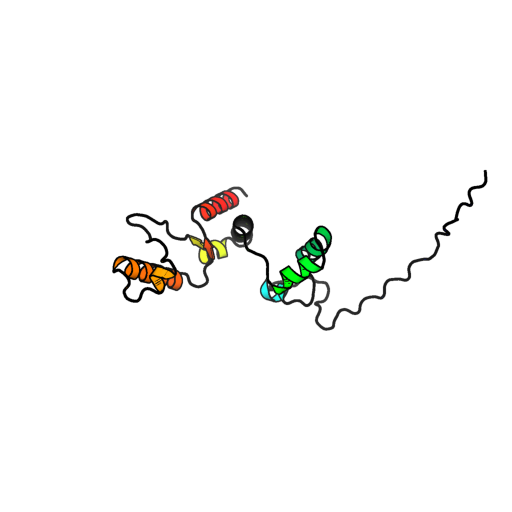4.225 4.674 0.454 1.00 92.38 98 VAL A CA 1
ATOM 776 C C . VAL A 1 98 ? -14.259 4.805 1.976 1.00 92.38 98 VAL A C 1
ATOM 778 O O . VAL A 1 98 ? -15.189 4.327 2.631 1.00 92.38 98 VAL A O 1
ATOM 781 N N . GLU A 1 99 ? -13.240 5.443 2.549 1.00 89.88 99 GLU A N 1
ATOM 782 C CA . GLU A 1 99 ? -13.237 5.784 3.971 1.00 89.88 99 GLU A CA 1
ATOM 783 C C . GLU A 1 99 ? -14.382 6.770 4.263 1.00 89.88 99 GLU A C 1
ATOM 785 O O . GLU A 1 99 ? -14.530 7.763 3.543 1.00 89.88 99 GLU A O 1
ATOM 790 N N . PRO A 1 100 ? -15.214 6.524 5.291 1.00 89.19 100 PRO A N 1
ATOM 791 C CA . PRO A 1 100 ? -16.350 7.387 5.571 1.00 89.19 100 PRO A CA 1
ATOM 792 C C . PRO A 1 100 ? -15.897 8.790 5.991 1.00 89.19 100 PRO A C 1
ATOM 794 O O . PRO A 1 100 ? -14.940 8.955 6.751 1.00 89.19 100 PRO A O 1
ATOM 797 N N . GLU A 1 101 ? -16.628 9.808 5.530 1.00 87.12 101 GLU A N 1
ATOM 798 C CA . GLU A 1 101 ? -16.372 11.195 5.911 1.00 87.12 101 GLU A CA 1
ATOM 799 C C . GLU A 1 101 ? -16.592 11.419 7.413 1.00 87.12 101 GLU A C 1
ATOM 801 O O . GLU A 1 101 ? -17.465 10.824 8.050 1.00 87.12 101 GLU A O 1
ATOM 806 N N . ILE A 1 102 ? -15.773 12.298 7.989 1.00 87.94 102 ILE A N 1
ATOM 807 C CA . ILE A 1 102 ? -15.801 12.619 9.414 1.00 87.94 102 ILE A CA 1
ATOM 808 C C . ILE A 1 102 ? -16.673 13.861 9.623 1.00 87.94 102 ILE A C 1
ATOM 810 O O . ILE A 1 102 ? -16.370 14.919 9.073 1.00 87.94 102 ILE A O 1
ATOM 814 N N . GLY A 1 103 ? -17.696 13.780 10.477 1.00 80.38 103 GLY A N 1
ATOM 815 C CA . GLY A 1 103 ? -18.614 14.902 10.702 1.00 80.38 103 GLY A CA 1
ATOM 816 C C . GLY A 1 103 ? -19.762 14.610 11.670 1.00 80.38 103 GLY A C 1
ATOM 817 O O . GLY A 1 103 ? -19.919 13.491 12.160 1.00 80.38 103 GLY A O 1
ATOM 818 N N . GLU A 1 104 ? -20.574 15.630 11.962 1.00 66.94 104 GLU A N 1
ATOM 819 C CA . GLU A 1 104 ? -21.788 15.478 12.773 1.00 66.94 104 GLU A CA 1
ATOM 820 C C . GLU A 1 104 ? -22.827 14.637 12.016 1.00 66.94 104 GLU A C 1
ATOM 822 O O . GLU A 1 104 ? -23.245 14.989 10.917 1.00 66.94 104 GLU A O 1
ATOM 827 N N . GLY A 1 105 ? -23.222 13.498 12.593 1.00 70.56 105 GLY A N 1
ATOM 828 C CA . GLY A 1 105 ? -24.094 12.522 11.926 1.00 70.56 105 GLY A CA 1
ATOM 829 C C . GLY A 1 105 ? -23.377 11.579 10.949 1.00 70.56 105 GLY A C 1
ATOM 830 O O . GLY A 1 105 ? -24.041 10.763 10.316 1.00 70.56 105 GLY A O 1
ATOM 831 N N . MET A 1 106 ? -22.045 11.659 10.849 1.00 83.19 106 MET A N 1
ATOM 832 C CA . MET A 1 106 ? -21.198 10.789 10.023 1.00 83.19 106 MET A CA 1
ATOM 833 C C . MET A 1 106 ? -20.240 9.957 10.902 1.00 83.19 106 MET A C 1
ATOM 835 O O . MET A 1 106 ? -20.532 9.707 12.076 1.00 83.19 106 MET A O 1
ATOM 839 N N . ALA A 1 107 ? -19.106 9.494 10.357 1.00 85.19 107 ALA A N 1
ATOM 840 C CA . ALA A 1 107 ? -18.142 8.715 11.126 1.00 85.19 107 ALA A CA 1
ATOM 841 C C . ALA A 1 107 ? -17.469 9.567 12.225 1.00 85.19 107 ALA A C 1
ATOM 843 O O . ALA A 1 107 ? -17.104 10.726 11.992 1.00 85.19 107 ALA A O 1
ATOM 844 N N . PRO A 1 108 ? -17.259 9.010 13.433 1.00 89.12 108 PRO A N 1
ATOM 845 C CA . PRO A 1 108 ? -16.493 9.678 14.478 1.00 89.12 108 PRO A CA 1
ATOM 846 C C . PRO A 1 108 ? -15.021 9.816 14.067 1.00 89.12 108 PRO A C 1
ATOM 848 O O . PRO A 1 108 ? -14.493 8.996 13.321 1.00 89.12 108 PRO A O 1
ATOM 851 N N . LYS A 1 109 ? -14.303 10.812 14.602 1.00 88.75 109 LYS A N 1
ATOM 852 C CA . LYS A 1 109 ? -12.846 10.929 14.390 1.00 88.75 109 LYS A CA 1
ATOM 853 C C . LYS A 1 109 ? -12.133 9.650 14.836 1.00 88.75 109 LYS A C 1
ATOM 855 O O . LYS A 1 109 ? -12.444 9.121 15.906 1.00 88.75 109 LYS A O 1
ATOM 860 N N . ARG A 1 110 ? -11.149 9.183 14.053 1.00 87.94 110 ARG A N 1
ATOM 861 C CA . ARG A 1 110 ? -10.318 8.033 14.445 1.00 87.94 110 ARG A CA 1
ATOM 862 C C . ARG A 1 110 ? -9.664 8.294 15.818 1.00 87.94 110 ARG A C 1
ATOM 864 O O . ARG A 1 110 ? -9.046 9.350 15.996 1.00 87.94 110 ARG A O 1
ATOM 871 N N . PRO A 1 111 ? -9.794 7.371 16.791 1.00 89.19 111 PRO A N 1
ATOM 872 C CA . PRO A 1 111 ? -9.200 7.520 18.114 1.00 89.19 111 PRO A CA 1
ATOM 873 C C . PRO A 1 111 ? -7.678 7.653 18.049 1.00 89.19 111 PRO A C 1
ATOM 875 O O . PRO A 1 111 ? -6.991 6.898 17.364 1.00 89.19 111 PRO A O 1
ATOM 878 N N . THR A 1 112 ? -7.126 8.593 18.809 1.00 89.12 112 THR A N 1
ATOM 879 C CA . THR A 1 112 ? -5.672 8.728 18.963 1.00 89.12 112 THR A CA 1
ATOM 880 C C . THR A 1 112 ? -5.106 7.642 19.884 1.00 89.12 112 THR A C 1
ATOM 882 O O . THR A 1 112 ? -5.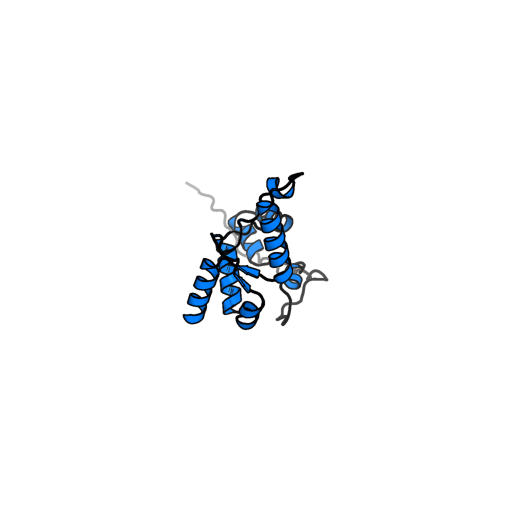804 7.126 20.755 1.00 89.12 112 THR A O 1
ATOM 885 N N . LYS A 1 113 ? -3.799 7.354 19.789 1.00 86.88 113 LYS A N 1
ATOM 886 C CA . LYS A 1 113 ? -3.126 6.369 20.661 1.00 86.88 113 LYS A CA 1
ATOM 887 C C . LYS A 1 113 ? -3.376 6.611 22.159 1.00 86.88 113 LYS A C 1
ATOM 889 O O . LYS A 1 113 ? -3.641 5.682 22.907 1.00 86.88 113 LYS A O 1
ATOM 894 N N . ARG A 1 114 ? -3.392 7.879 22.589 1.00 85.19 114 ARG A N 1
ATOM 895 C CA . ARG A 1 114 ? -3.696 8.259 23.982 1.00 85.19 114 ARG A CA 1
ATOM 896 C C . ARG A 1 114 ? -5.118 7.893 24.413 1.00 85.19 114 ARG A C 1
ATOM 898 O O . ARG A 1 114 ? -5.331 7.603 25.583 1.00 85.19 114 ARG A O 1
ATOM 905 N N . GLN A 1 115 ? -6.077 7.964 23.493 1.00 84.31 115 GLN A N 1
ATOM 906 C CA . GLN A 1 115 ? -7.475 7.615 23.744 1.00 84.31 115 GLN A CA 1
ATOM 907 C C . GLN A 1 115 ? -7.676 6.098 23.790 1.00 84.31 115 GLN A C 1
ATOM 909 O O . GLN A 1 115 ? -8.452 5.626 24.614 1.00 84.31 115 GLN A O 1
ATOM 914 N N . LEU A 1 116 ? -6.937 5.353 22.961 1.00 84.56 116 LEU A N 1
ATOM 915 C CA . LEU A 1 116 ? -6.911 3.888 22.983 1.00 84.56 116 LEU A CA 1
ATOM 916 C C . LEU A 1 116 ? -6.310 3.347 24.290 1.00 84.56 116 LEU A C 1
ATOM 918 O O . LEU A 1 116 ? -6.869 2.440 24.896 1.00 84.56 116 LEU A O 1
ATOM 922 N N . ASP A 1 117 ? -5.219 3.954 24.764 1.00 87.19 117 ASP A N 1
ATOM 923 C CA . ASP A 1 117 ? -4.501 3.521 25.973 1.00 87.19 117 ASP A CA 1
ATOM 924 C C . ASP A 1 117 ? -5.114 4.069 27.283 1.00 87.19 117 ASP A C 1
ATOM 926 O O . ASP A 1 117 ? -4.584 3.860 28.382 1.00 87.19 117 ASP A O 1
ATOM 930 N N . ALA A 1 118 ? -6.213 4.824 27.203 1.00 86.00 118 ALA A N 1
ATOM 931 C CA . ALA A 1 118 ? -6.821 5.453 28.367 1.00 86.00 118 ALA A CA 1
ATOM 932 C C . ALA A 1 118 ? -7.428 4.401 29.311 1.00 86.00 118 ALA A C 1
ATOM 934 O O . ALA A 1 118 ? -8.300 3.629 28.930 1.00 86.00 118 ALA A O 1
ATOM 935 N N . LYS A 1 119 ? -7.052 4.427 30.599 1.00 81.69 119 LYS A N 1
ATOM 936 C CA . LYS A 1 119 ? -7.587 3.494 31.618 1.00 81.69 119 LYS A CA 1
ATOM 937 C C . LYS A 1 119 ? -9.101 3.607 31.844 1.00 81.69 119 LYS A C 1
ATOM 939 O O . LYS A 1 119 ? -9.711 2.681 32.367 1.00 81.69 119 LYS A O 1
ATOM 944 N N . LYS A 1 120 ? -9.685 4.765 31.531 1.00 85.69 120 LYS A N 1
ATOM 945 C CA . LYS A 1 120 ? -11.123 5.050 31.615 1.00 85.69 120 LYS A CA 1
ATOM 946 C C . LYS A 1 120 ? -11.507 5.933 30.423 1.00 85.69 120 LYS A C 1
ATOM 948 O O . LYS A 1 120 ? -11.500 7.157 30.568 1.00 85.69 120 LYS A O 1
ATOM 953 N N . PRO A 1 121 ? -11.744 5.347 29.239 1.00 86.12 121 PRO A N 1
ATOM 954 C CA . PRO A 1 121 ? -12.135 6.115 28.063 1.00 86.12 121 PRO A CA 1
ATOM 955 C C . PRO A 1 121 ? -13.516 6.753 28.276 1.00 86.12 121 PRO A C 1
ATOM 957 O O . PRO A 1 121 ? -14.361 6.214 28.994 1.00 86.12 121 PRO A O 1
ATOM 960 N N . SER A 1 122 ? -13.750 7.920 27.670 1.00 87.19 122 SER A N 1
ATOM 961 C CA . SER A 1 122 ? -15.079 8.544 27.673 1.00 87.19 122 SER A CA 1
ATOM 962 C C . SER A 1 122 ? -16.060 7.715 26.837 1.00 87.19 122 SER A C 1
ATOM 964 O O . SER A 1 122 ? -15.647 7.011 25.917 1.00 87.19 122 SER A O 1
ATOM 966 N N . ALA A 1 123 ? -17.364 7.828 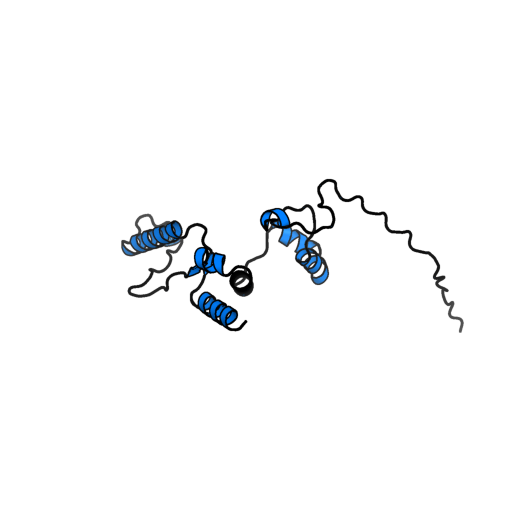27.103 1.00 87.38 123 ALA A N 1
ATOM 967 C CA . ALA A 1 123 ? -18.388 7.114 26.330 1.00 87.38 123 ALA A CA 1
ATOM 968 C C . ALA A 1 123 ? -18.316 7.417 24.818 1.00 87.38 123 ALA A C 1
ATOM 970 O O . ALA A 1 123 ? -18.548 6.538 23.994 1.00 87.38 123 ALA A O 1
ATOM 971 N N . GLU A 1 124 ? -17.941 8.643 24.450 1.00 85.88 124 GLU A N 1
ATOM 972 C CA . GLU A 1 124 ? -17.700 9.044 23.060 1.00 85.88 124 GLU A CA 1
ATOM 973 C C . GLU A 1 124 ? -16.478 8.338 22.453 1.00 85.88 124 GLU A C 1
ATOM 975 O O . GLU A 1 124 ? -16.538 7.855 21.325 1.00 85.88 124 GLU A O 1
ATOM 980 N N . THR A 1 125 ? -15.393 8.204 23.225 1.00 87.19 125 THR A N 1
ATOM 981 C CA . THR A 1 125 ? -14.187 7.481 22.795 1.00 87.19 125 THR A CA 1
ATOM 982 C C . THR A 1 125 ? -14.489 6.001 22.569 1.00 87.19 125 THR A C 1
ATOM 984 O O . THR A 1 125 ? -14.042 5.441 21.575 1.00 87.19 125 THR A O 1
ATOM 987 N N . VAL A 1 126 ? -15.279 5.377 23.450 1.00 89.00 126 VAL A N 1
ATOM 988 C CA . VAL A 1 126 ? -15.699 3.974 23.300 1.00 89.00 126 VAL A CA 1
ATOM 989 C C . VAL A 1 126 ? -16.499 3.781 22.012 1.00 89.00 126 VAL A C 1
ATOM 991 O O . VAL A 1 126 ? -16.146 2.920 21.216 1.00 89.00 126 VAL A O 1
ATOM 994 N N . ARG A 1 127 ? -17.493 4.640 21.744 1.00 88.00 127 ARG A N 1
ATOM 995 C CA . ARG A 1 127 ? -18.276 4.583 20.495 1.00 88.00 127 ARG A CA 1
ATOM 996 C C . ARG A 1 127 ? -17.411 4.753 19.249 1.00 88.00 127 ARG A C 1
ATOM 998 O O . ARG A 1 127 ? -17.633 4.068 18.257 1.00 88.00 127 ARG A O 1
ATOM 1005 N N . ALA A 1 128 ? -16.433 5.658 19.291 1.00 89.31 128 ALA A N 1
ATOM 1006 C CA . ALA A 1 128 ? -15.503 5.840 18.184 1.00 89.31 128 ALA A CA 1
ATOM 1007 C C . ALA A 1 128 ? -14.659 4.580 17.946 1.00 89.31 128 ALA A C 1
ATOM 1009 O O . ALA A 1 128 ? -14.527 4.143 16.808 1.00 89.31 128 ALA A O 1
ATOM 1010 N N . ILE A 1 129 ? -14.130 3.971 19.011 1.00 90.56 129 ILE A N 1
ATOM 1011 C CA . ILE A 1 129 ? -13.367 2.720 18.924 1.00 90.56 129 ILE A CA 1
ATOM 1012 C C . ILE A 1 129 ? -14.230 1.602 18.337 1.00 90.56 129 ILE A C 1
ATOM 1014 O O . ILE A 1 129 ? -13.806 0.961 17.383 1.00 90.56 129 ILE A O 1
ATOM 1018 N N . GLU A 1 130 ? -15.437 1.399 18.864 1.00 92.44 130 GLU A N 1
ATOM 1019 C CA . GLU A 1 130 ? -16.361 0.356 18.403 1.00 92.44 130 GLU A CA 1
ATOM 1020 C C . GLU A 1 130 ? -16.742 0.541 16.930 1.00 92.44 130 GLU A C 1
ATOM 1022 O O . GLU A 1 130 ? -16.721 -0.423 16.167 1.00 92.44 130 GLU A O 1
ATOM 1027 N N . PHE A 1 131 ? -17.033 1.778 16.509 1.00 93.06 131 PHE A N 1
ATOM 1028 C CA . PHE A 1 131 ? -17.336 2.092 15.113 1.00 93.06 131 PHE A CA 1
ATOM 1029 C C . PHE A 1 131 ? -16.177 1.716 14.187 1.00 93.06 131 PHE A C 1
ATOM 1031 O O . PHE A 1 131 ? -16.377 0.988 13.216 1.00 93.06 131 PHE A O 1
ATOM 1038 N N . TRP A 1 132 ? -14.963 2.190 14.489 1.00 92.31 132 TRP A N 1
ATOM 1039 C CA . TRP A 1 132 ? -13.804 1.937 13.633 1.00 92.31 132 TRP A CA 1
ATOM 1040 C C . TRP A 1 132 ? -13.387 0.470 13.657 1.00 92.31 132 TRP A C 1
ATOM 1042 O O . TRP A 1 132 ? -13.055 -0.063 12.610 1.00 92.31 132 TRP A O 1
ATOM 1052 N N . GLN A 1 133 ? -13.503 -0.220 14.794 1.00 92.38 133 GLN A N 1
ATOM 1053 C CA . GLN A 1 133 ? -13.283 -1.666 14.859 1.00 92.38 133 GLN A CA 1
ATOM 1054 C C . GLN A 1 133 ? -14.282 -2.437 13.995 1.00 92.38 133 GLN A C 1
ATOM 1056 O O . GLN A 1 133 ? -13.882 -3.348 13.275 1.00 92.38 133 GLN A O 1
ATOM 1061 N N . ALA A 1 134 ? -15.567 -2.076 14.037 1.00 92.75 134 ALA A N 1
ATOM 1062 C CA . ALA A 1 134 ? -16.582 -2.709 13.203 1.00 92.75 134 ALA A CA 1
ATOM 1063 C C . ALA A 1 134 ? -16.350 -2.425 11.712 1.00 92.75 134 ALA A C 1
ATOM 1065 O O . ALA A 1 134 ? -16.473 -3.332 10.891 1.00 92.75 134 ALA A O 1
ATOM 1066 N N . TRP A 1 135 ? -15.982 -1.191 11.360 1.00 93.75 135 TRP A N 1
ATOM 1067 C CA . TRP A 1 135 ? -15.698 -0.802 9.981 1.00 93.75 135 TRP A CA 1
ATOM 1068 C C . TRP A 1 135 ? -14.427 -1.468 9.440 1.00 93.75 135 TRP A C 1
ATOM 1070 O O . TRP A 1 135 ? -14.462 -2.034 8.347 1.00 93.75 135 TRP A O 1
ATOM 1080 N N . ASP A 1 136 ? -13.338 -1.461 10.213 1.00 92.62 136 ASP A N 1
ATOM 1081 C CA . ASP A 1 136 ? -12.072 -2.105 9.851 1.00 92.62 136 ASP A CA 1
ATOM 1082 C C . ASP A 1 136 ? -12.271 -3.632 9.733 1.00 92.62 136 ASP A C 1
ATOM 1084 O O . ASP A 1 136 ? -11.735 -4.254 8.819 1.00 92.62 136 ASP A O 1
ATOM 1088 N N . ALA A 1 137 ? -13.092 -4.246 10.597 1.00 92.69 137 ALA A N 1
ATOM 1089 C CA . ALA A 1 137 ? -13.427 -5.670 10.508 1.00 92.69 137 ALA A CA 1
ATOM 1090 C C . ALA A 1 137 ? -14.299 -6.003 9.285 1.00 92.69 137 ALA A C 1
ATOM 1092 O O . ALA A 1 137 ? -14.055 -7.003 8.612 1.00 92.69 137 ALA A O 1
ATOM 1093 N N . ALA A 1 138 ? -15.301 -5.173 8.975 1.00 91.94 138 ALA A N 1
ATOM 1094 C CA . ALA A 1 138 ? -16.177 -5.364 7.817 1.00 91.94 138 ALA A CA 1
ATOM 1095 C C . ALA A 1 138 ? -15.451 -5.167 6.476 1.00 91.94 138 ALA A C 1
ATOM 1097 O O . ALA A 1 138 ? -15.868 -5.723 5.460 1.00 91.94 138 ALA A O 1
ATOM 1098 N N . ASN A 1 139 ? -14.370 -4.384 6.473 1.00 92.56 139 ASN A N 1
ATOM 1099 C CA . ASN A 1 139 ? -13.576 -4.066 5.289 1.00 92.56 139 ASN A CA 1
ATOM 1100 C C . ASN A 1 139 ? -12.154 -4.639 5.349 1.00 92.56 139 ASN A C 1
ATOM 1102 O O . ASN A 1 139 ? -11.264 -4.182 4.633 1.00 92.56 139 ASN A O 1
ATOM 1106 N N . ALA A 1 140 ? -11.927 -5.652 6.186 1.00 90.81 140 ALA A N 1
ATOM 1107 C CA . ALA A 1 140 ? -10.630 -6.299 6.295 1.00 90.81 140 ALA A CA 1
ATOM 1108 C C . ALA A 1 140 ? -10.200 -6.876 4.934 1.00 90.81 140 ALA A C 1
ATOM 1110 O O . ALA A 1 140 ? -10.945 -7.618 4.297 1.00 90.81 140 ALA A O 1
ATOM 1111 N N . GLY A 1 141 ? -8.989 -6.526 4.495 1.00 85.94 141 GLY A N 1
ATOM 1112 C CA . GLY A 1 141 ? -8.437 -6.955 3.206 1.00 85.94 141 GLY A CA 1
ATOM 1113 C C . GLY A 1 141 ? -8.855 -6.104 2.002 1.00 85.94 141 GLY A C 1
ATOM 1114 O O . GLY A 1 141 ? -8.378 -6.369 0.905 1.00 85.94 141 GLY A O 1
ATOM 1115 N N . LYS A 1 142 ? -9.695 -5.079 2.191 1.00 90.44 142 LYS A N 1
ATOM 1116 C CA . LYS A 1 142 ? -10.030 -4.103 1.148 1.00 90.44 142 LYS A CA 1
ATOM 1117 C C . LYS A 1 142 ? -9.024 -2.958 1.096 1.00 90.44 142 LYS A C 1
ATOM 1119 O O . LYS A 1 142 ? -8.389 -2.616 2.095 1.00 90.44 142 LYS A O 1
ATOM 1124 N N . ILE A 1 143 ? -8.919 -2.333 -0.071 1.00 89.75 143 ILE A N 1
ATOM 1125 C CA . ILE A 1 143 ? -8.109 -1.138 -0.290 1.00 89.75 143 ILE A CA 1
ATOM 1126 C C . ILE A 1 143 ? -8.931 0.068 0.155 1.00 89.75 143 ILE A C 1
ATOM 1128 O O . ILE A 1 143 ? -9.960 0.386 -0.437 1.00 89.75 143 ILE A O 1
ATOM 1132 N N . VAL A 1 144 ? -8.484 0.729 1.221 1.00 91.31 144 VAL A N 1
ATOM 1133 C CA . VAL A 1 144 ? -9.138 1.930 1.747 1.00 91.31 144 VAL A CA 1
ATOM 1134 C C . VAL A 1 144 ? -8.706 3.145 0.937 1.00 91.31 144 VAL A C 1
ATOM 1136 O O . VAL A 1 144 ? -7.515 3.426 0.811 1.00 91.31 144 VAL A O 1
ATOM 1139 N N . VAL A 1 145 ? -9.680 3.881 0.413 1.00 91.38 145 VAL A N 1
ATOM 1140 C CA . VAL A 1 145 ? -9.481 5.012 -0.491 1.00 91.38 145 VAL A CA 1
ATOM 1141 C C . VAL A 1 145 ? -10.123 6.264 0.098 1.00 91.38 145 VAL A C 1
ATOM 1143 O O . VAL A 1 145 ? -11.212 6.212 0.669 1.00 91.38 145 VAL A O 1
ATOM 1146 N N . LYS A 1 146 ? -9.472 7.419 -0.052 1.00 89.75 146 LYS A N 1
ATOM 1147 C CA . LYS A 1 146 ? -10.083 8.709 0.293 1.00 89.75 146 LYS A CA 1
ATOM 1148 C C . LYS A 1 146 ? -11.175 9.050 -0.723 1.00 89.75 146 LYS A C 1
ATOM 1150 O O . LYS A 1 146 ? -10.957 8.899 -1.921 1.00 89.75 146 LYS A O 1
ATOM 1155 N N . ALA A 1 147 ? -12.299 9.605 -0.270 1.00 88.25 147 ALA A N 1
ATOM 1156 C CA . ALA A 1 147 ? -13.419 9.970 -1.148 1.00 88.25 147 ALA A CA 1
ATOM 1157 C C . ALA A 1 147 ? -12.998 10.845 -2.346 1.00 88.25 147 ALA A C 1
ATOM 1159 O O . ALA A 1 147 ? -13.378 10.571 -3.480 1.00 88.25 147 ALA A O 1
ATOM 1160 N N . ALA A 1 148 ? -12.139 11.844 -2.114 1.00 88.44 148 ALA A N 1
ATOM 1161 C CA . ALA A 1 148 ? -11.642 12.722 -3.174 1.00 88.44 148 ALA A CA 1
ATOM 1162 C C . ALA A 1 148 ? -10.803 11.988 -4.237 1.00 88.44 148 ALA A C 1
ATOM 1164 O O . ALA A 1 148 ? -10.905 12.304 -5.421 1.00 88.44 148 ALA A O 1
ATOM 1165 N N . ASP A 1 149 ? -9.985 11.014 -3.827 1.00 91.81 149 ASP A N 1
ATOM 1166 C CA . ASP A 1 149 ? -9.157 10.238 -4.755 1.00 91.81 149 ASP A CA 1
ATOM 1167 C C . ASP A 1 149 ? -10.012 9.238 -5.540 1.00 91.81 149 ASP A C 1
ATOM 1169 O O . ASP A 1 149 ? -9.794 9.067 -6.736 1.00 91.81 149 ASP A O 1
ATOM 1173 N N . TYR A 1 150 ? -11.020 8.642 -4.892 1.00 90.69 150 TYR A N 1
ATOM 1174 C CA . TYR A 1 150 ? -11.970 7.716 -5.513 1.00 90.69 150 TYR A CA 1
ATOM 1175 C C . TYR A 1 150 ? -12.748 8.371 -6.667 1.00 90.69 150 TYR A C 1
ATOM 1177 O O . TYR A 1 150 ? -12.778 7.845 -7.777 1.00 90.69 150 TYR A O 1
ATOM 1185 N N . GLU A 1 151 ? -13.311 9.561 -6.442 1.00 91.56 151 GLU A N 1
ATOM 1186 C CA . GLU A 1 151 ? -14.009 10.311 -7.498 1.00 91.56 151 GLU A CA 1
ATOM 1187 C C . GLU A 1 151 ? -13.072 10.683 -8.649 1.00 91.56 151 GLU A C 1
ATOM 1189 O O . GLU A 1 151 ? -13.410 10.536 -9.825 1.00 91.56 151 GLU A O 1
ATOM 1194 N N . ARG A 1 152 ? -11.852 11.109 -8.314 1.00 93.00 152 ARG A N 1
ATOM 1195 C CA . ARG A 1 152 ? -10.858 11.510 -9.306 1.00 93.00 152 ARG A CA 1
ATOM 1196 C C . ARG A 1 152 ? -10.444 10.350 -10.213 1.00 93.00 152 ARG A C 1
ATOM 1198 O O . ARG A 1 152 ? -10.269 10.564 -11.410 1.00 93.00 152 ARG A O 1
ATOM 1205 N N . VAL A 1 153 ? -10.284 9.136 -9.683 1.00 93.31 153 VAL A N 1
ATOM 1206 C CA . VAL A 1 153 ? -9.941 7.975 -10.522 1.00 93.31 153 VAL A CA 1
ATOM 1207 C C . VAL A 1 153 ? -11.116 7.513 -11.389 1.00 93.31 153 VAL A C 1
ATOM 1209 O O . VAL A 1 153 ? -10.893 7.154 -12.543 1.00 93.31 153 VAL A O 1
ATOM 1212 N N . LEU A 1 154 ? -12.361 7.630 -10.911 1.00 91.31 154 LEU A N 1
ATOM 1213 C CA . LEU A 1 154 ? -13.561 7.366 -11.720 1.00 91.31 154 LEU A CA 1
ATOM 1214 C C . LEU A 1 154 ? -13.733 8.366 -12.872 1.00 91.31 154 LEU A C 1
ATOM 1216 O O . LEU A 1 154 ? -14.234 8.030 -13.944 1.00 91.31 154 LEU A O 1
ATOM 1220 N N . GLU A 1 155 ? -13.359 9.630 -12.679 1.00 93.81 155 GLU A N 1
ATOM 1221 C CA . GLU A 1 155 ? -13.307 10.603 -13.777 1.00 93.81 155 GLU A CA 1
ATOM 1222 C C . GLU A 1 155 ? -12.283 10.212 -14.845 1.00 93.81 155 GLU A C 1
ATOM 1224 O O . GLU A 1 155 ? -12.582 10.327 -16.034 1.00 93.81 155 GLU A O 1
ATOM 1229 N N . ILE A 1 156 ? -11.112 9.715 -14.434 1.00 92.06 156 ILE A N 1
ATOM 1230 C CA . ILE A 1 156 ? -10.075 9.248 -15.360 1.00 92.06 156 ILE A CA 1
ATOM 1231 C C . ILE A 1 156 ? -10.577 8.045 -16.159 1.00 92.06 156 ILE A C 1
ATOM 1233 O O . ILE A 1 1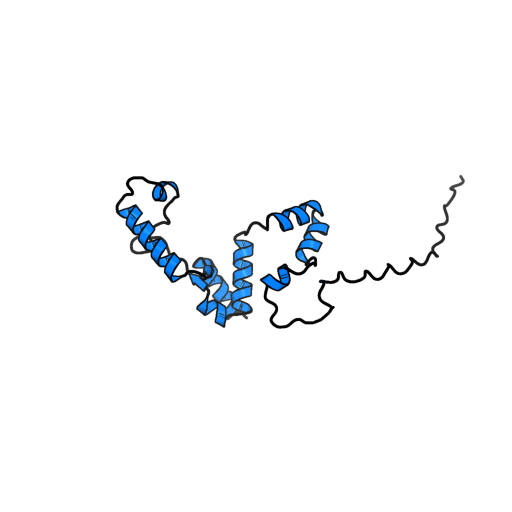56 ? -10.502 8.081 -17.383 1.00 92.06 156 ILE A O 1
ATOM 1237 N N . GLU A 1 157 ? -11.135 7.026 -15.504 1.00 92.38 157 GLU A N 1
ATOM 1238 C CA . GLU A 1 157 ? -11.686 5.839 -16.174 1.00 92.38 157 GLU A CA 1
ATOM 1239 C C . GLU A 1 157 ? -12.726 6.214 -17.239 1.00 92.38 157 GLU A C 1
ATOM 1241 O O . GLU A 1 157 ? -12.634 5.770 -18.378 1.00 92.38 157 GLU A O 1
ATOM 1246 N N . ARG A 1 158 ? -13.670 7.106 -16.908 1.00 91.38 158 ARG A N 1
ATOM 1247 C CA . ARG A 1 158 ? -14.713 7.569 -17.843 1.00 91.38 158 ARG A CA 1
ATOM 1248 C C . ARG A 1 158 ? -14.175 8.373 -19.030 1.00 91.38 158 ARG A C 1
ATOM 1250 O O . ARG A 1 158 ? -14.923 8.622 -19.974 1.00 91.38 158 ARG A O 1
ATOM 1257 N N . SER A 1 159 ? -12.934 8.851 -18.950 1.00 90.94 159 SER A N 1
ATOM 1258 C CA . SER A 1 159 ? -12.313 9.688 -19.981 1.00 90.94 159 SER A CA 1
ATOM 1259 C C . SER A 1 159 ? -11.490 8.908 -21.012 1.00 90.94 159 SER A C 1
ATOM 1261 O O . SER A 1 159 ? -11.085 9.502 -22.015 1.00 90.94 159 SER A O 1
ATOM 1263 N N . VAL A 1 160 ? -11.236 7.619 -20.763 1.00 83.06 160 VAL A N 1
ATOM 1264 C CA . VAL A 1 160 ? -10.469 6.704 -21.629 1.00 83.06 160 VAL A CA 1
ATOM 1265 C C . VAL A 1 160 ? -11.411 5.910 -22.529 1.00 83.06 160 VAL A C 1
ATOM 1267 O O . VAL A 1 160 ? -11.050 5.737 -23.717 1.00 83.06 160 VAL A O 1
#

pLDDT: mean 84.01, std 14.03, range [40.12, 96.81]

Foldseek 3Di:
DDDDDDDDPPDDDDPPDPPPPPDPQADDPDDDPPQDPVNVLPHPDDDPVLVVCCVPPRVVVSVVCNVPNDDDDPVNLLVVLLCCCQVPVVVCVVQEDEDKDDDDVTQDPQDDPCQVPDPDHDPSSVVNVVRVVVVCVVNPRGHYDHPVSVVVSVVVNVVD

Sequence (160 aa):
MGSKARSWSSSASRPPSPRRTPMPDTPQPGIYPGMSFEDYRALPAINWHTLWRMREESPAHALYEMQHGTKETEALAFGSLTDFILLEPGRFEQEAVVEPEIGEGMAPKRPTKRQLDAKKPSAETVRAIEFWQAWDAANAGKIVVKAADYERVLEIERSV

=== Feature glossary ===
Key to the feature types in this record:

Secondary structure (8-state, DSSP). Secondary structure is the local, repeating backbone conformation. DSSP classifies it into eight states by reading the hydrogen-bond network: three helix types (H, G, I), two β types (E, B), two non-regular types (T, S), and unstructured coil (-).

Backbone torsions (φ/ψ). Backbone dihedral angles. Every residue except chain termini has a φ (preceding-C → N → Cα → C) and a ψ (N → Cα → C → next-N). They are reported in degrees following the IUPAC sign convention. Secondary structure is essentially a statement about which (φ, ψ) basin each residue occupies.

Predicted aligned error. Predicted Aligned Error (PAE) is an AlphaFold confidence matrix: entry (i, j) is the expected error in the position of residue j, in ångströms, when the prediction is superimposed on the true structure at residue i. Low PAE within a block of residues means that block is internally rigid and well-predicted; high PAE between two blocks means their relative placement is uncertain even if each block individually is confident.

B-factor. B-factor (Debye–Waller factor) reflects atomic displacement in the crystal lattice. It is an experimental observable (units Å²), not a prediction; low values mean the atom is pinned down, high values mean it moves or is heterogeneous across the crystal.

Secondary structure (3-state, P-SEA). Three-state secondary structure (P-SEA) collapses the eight DSSP classes into helix (a), strand (b), and coil (c). P-SEA assigns these from Cα geometry alone — distances and angles — without requiring backbone oxygens, so it works on any Cα trace.

Sequence. Primary structure: the covalent order of the twenty standard amino acids along the backbone. Two proteins with the same sequence will (almost always) fold to the same structure; two with 30% identity often share a fold but not the details.

pLDDT. pLDDT is the predicted lDDT-Cα score: AlphaFold's confidence that the local environment of each residue (all inter-atomic distances within 15 Å) is correctly placed. It is a per-residue number between 0 and 100, with higher meaning more reliable.

InterPro / GO / CATH / organism. Functional annotations link the protein to curated databases. InterPro entries identify conserved domains and families by matching the sequence against member-database signatures (Pfam, PROSITE, CDD, …). Gene Ontology (GO) terms describe molecular function, biological process, and cellular component in a controlled vocabulary. CATH places the structure in a hierarchical fold classification (Class/Architecture/Topology/Homologous-superfamily). The organism is the source species.

Contact-map, Ramachandran, and PAE plots. Three diagnostic plots accompany the record. The Cα contact map visualizes the tertiary structure as a 2D adjacency matrix (8 Å cutoff, sequence-local contacts suppressed). The Ramachandran plot shows the distribution of backbone (φ, ψ) torsions, with points in the α and β basins reflecting secondary structure content. The PAE plot shows AlphaFold's inter-residue confidence as a color matrix.

mmCIF coordinates. The mmCIF table is the protein's shape written out atom by atom. For each backbone N, Cα, C, and carbonyl O, it records an (x, y, z) coordinate triple in Å plus the residue type, chain letter, and residue number.

Radius of gyration, Cα contacts, bounding box. Three whole-structure scalars: the radius of gyration (RMS distance of Cα from centroid, in Å), the count of Cα–Cα contacts (pairs closer than 8 Å and separated by more than four residues in sequence — i.e. tertiary, not local, contacts), and the bounding-box dimensions. Together they distinguish compact globular folds from extended fibres or disordered chains.

Foldseek 3Di. The Foldseek 3Di string encodes local tertiary geometry as a 20-letter alphabet — one character per residue — derived from the relative positions of nearby Cα atoms. Unlike the amino-acid sequence, 3Di is a direct function of the 3D structure, so two proteins with the same fold have similar 3Di strings even at low sequence identity.

Rendered structure images. Six rendered views show the 3D structure from the faces of a cube — i.e. along ±x, ±y, ±z. Rendering representation is drawn randomly per protein from cartoon (secondary-structure ribbons), sticks (backbone bonds), or molecular surface; coloring is either N→C rainbow (blue at the N-terminus through red at the C-terminus) or one color per chain.

Nearest PDB structures. The Foldseek neighbor list gives the closest experimentally determined structures in the PDB, ranked by structural alignment. TM-score near 1 means near-identical fold; near 0.3 means only rough topology match. This is how one finds what a novel AlphaFold prediction most resembles in the solved-structure universe.

Solvent-accessible surface area. SASA measures how much of the protein is reachable by solvent. It is computed by rolling a water-sized probe over the atomic surface and summing the exposed area (Å²). Per-residue SASA distinguishes core (buried, low SASA) from surface (exposed, high SASA) residues; total SASA is a whole-molecule size measure.